Protein AF-A0A6B2G7E5-F1 (afdb_monomer)

pLDDT: mean 86.18, std 17.75, range [37.22, 98.25]

Structure (mmCIF, N/CA/C/O backbone):
data_AF-A0A6B2G7E5-F1
#
_entry.id   AF-A0A6B2G7E5-F1
#
loop_
_atom_site.group_PDB
_atom_site.id
_atom_site.type_symbol
_atom_site.label_atom_id
_atom_site.label_alt_id
_atom_site.label_comp_id
_atom_site.label_asym_id
_atom_site.label_entity_id
_atom_site.label_seq_id
_atom_site.pdbx_PDB_ins_code
_atom_site.Cartn_x
_atom_site.Cartn_y
_atom_site.Cartn_z
_atom_site.occupancy
_atom_site.B_iso_or_equiv
_atom_site.auth_seq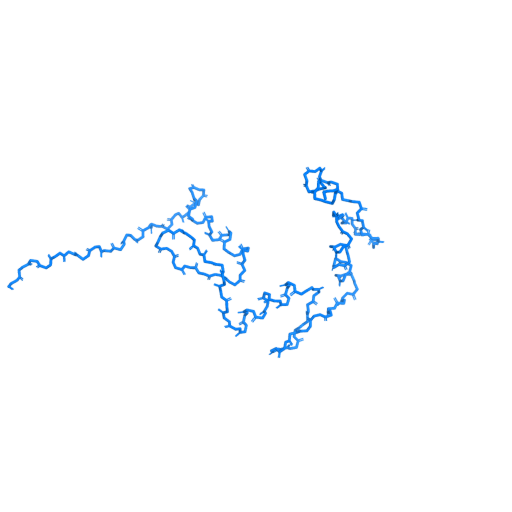_id
_atom_site.auth_comp_id
_atom_site.auth_asym_id
_atom_site.auth_atom_id
_atom_site.pdbx_PDB_model_num
ATOM 1 N N . LEU A 1 1 ? 22.894 -6.093 5.374 1.00 78.56 1 LEU A N 1
ATOM 2 C CA . LEU A 1 1 ? 23.526 -4.755 5.449 1.00 78.56 1 LEU A CA 1
ATOM 3 C C . LEU A 1 1 ? 23.504 -3.983 4.115 1.00 78.56 1 LEU A C 1
ATOM 5 O O . LEU A 1 1 ? 22.819 -2.971 4.053 1.00 78.56 1 LEU A O 1
ATOM 9 N N . LYS A 1 2 ? 24.122 -4.477 3.024 1.00 80.56 2 LYS A N 1
ATOM 10 C CA . LYS A 1 2 ? 24.215 -3.768 1.717 1.00 80.56 2 LYS A CA 1
ATOM 11 C C . LYS A 1 2 ? 22.886 -3.204 1.169 1.00 80.56 2 LYS A C 1
ATOM 13 O O . LYS A 1 2 ? 22.830 -2.059 0.746 1.00 80.56 2 LYS A O 1
ATOM 18 N N . ARG A 1 3 ? 21.789 -3.973 1.230 1.00 83.19 3 ARG A N 1
ATOM 19 C CA . ARG A 1 3 ? 20.451 -3.526 0.781 1.00 83.19 3 ARG A CA 1
ATOM 20 C C . ARG A 1 3 ? 19.880 -2.363 1.605 1.00 83.19 3 ARG A C 1
ATOM 22 O O . ARG A 1 3 ? 19.206 -1.514 1.040 1.00 83.19 3 ARG A O 1
ATOM 29 N N . HIS A 1 4 ? 20.108 -2.349 2.920 1.00 88.31 4 HIS A N 1
ATOM 30 C CA . HIS A 1 4 ? 19.588 -1.305 3.810 1.00 88.31 4 HIS A CA 1
ATOM 31 C C . HIS A 1 4 ? 20.300 0.030 3.569 1.00 88.31 4 HIS A C 1
ATOM 33 O O . HIS A 1 4 ? 19.644 1.062 3.518 1.00 88.31 4 HIS A O 1
ATOM 39 N N . ILE A 1 5 ? 21.617 -0.004 3.329 1.00 89.88 5 ILE A N 1
ATOM 40 C CA . ILE A 1 5 ? 22.432 1.196 3.077 1.00 89.88 5 ILE A CA 1
ATOM 41 C C . ILE A 1 5 ? 21.890 2.025 1.901 1.00 89.88 5 ILE A C 1
ATOM 43 O O . ILE A 1 5 ? 21.920 3.250 1.959 1.00 89.88 5 ILE A O 1
ATOM 47 N N . ARG A 1 6 ? 21.295 1.381 0.887 1.00 90.75 6 ARG A N 1
ATOM 48 C CA . ARG A 1 6 ? 20.659 2.063 -0.257 1.00 90.75 6 ARG A CA 1
ATOM 49 C C . ARG A 1 6 ? 19.569 3.065 0.129 1.00 90.75 6 ARG A C 1
ATOM 51 O O . ARG A 1 6 ? 19.273 3.975 -0.634 1.00 90.75 6 ARG A O 1
ATOM 58 N N . VAL A 1 7 ? 18.944 2.891 1.295 1.00 87.12 7 VAL A N 1
ATOM 59 C CA . VAL A 1 7 ? 17.938 3.832 1.808 1.00 87.12 7 VAL A CA 1
ATOM 60 C C . VAL A 1 7 ? 18.581 5.166 2.193 1.00 87.12 7 VAL A C 1
ATOM 62 O O . VAL A 1 7 ? 17.971 6.203 1.963 1.00 87.12 7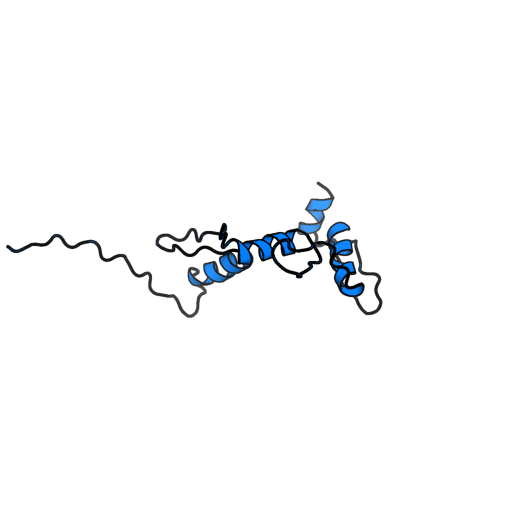 VAL A O 1
ATOM 65 N N . HIS A 1 8 ? 19.812 5.137 2.707 1.00 89.56 8 HIS A N 1
ATOM 66 C CA . HIS A 1 8 ? 20.560 6.332 3.113 1.00 89.56 8 HIS A CA 1
ATOM 67 C C . HIS A 1 8 ? 21.260 7.000 1.932 1.00 89.56 8 HIS A C 1
ATOM 69 O O . HIS A 1 8 ? 21.272 8.220 1.834 1.00 89.56 8 HIS A O 1
ATOM 75 N N . THR A 1 9 ? 21.806 6.211 1.005 1.00 91.69 9 THR A N 1
ATOM 76 C CA . THR A 1 9 ? 22.539 6.744 -0.157 1.00 91.69 9 THR A CA 1
ATOM 77 C C . THR A 1 9 ? 21.632 7.167 -1.312 1.00 91.69 9 THR A C 1
ATOM 79 O O . THR A 1 9 ? 22.095 7.789 -2.262 1.00 91.69 9 THR A O 1
ATOM 82 N N . GLY A 1 10 ? 20.350 6.795 -1.278 1.00 89.44 10 GLY A N 1
ATOM 83 C CA . GLY A 1 10 ? 19.420 7.031 -2.382 1.00 89.44 10 GLY A CA 1
ATOM 84 C C . GLY A 1 10 ? 19.641 6.122 -3.598 1.00 89.44 10 GLY A C 1
ATOM 85 O O . GLY A 1 10 ? 18.963 6.309 -4.611 1.00 89.44 10 GLY A O 1
ATOM 86 N N . ASP A 1 11 ? 20.532 5.130 -3.499 1.00 93.69 11 ASP A N 1
ATOM 87 C CA . ASP A 1 11 ? 20.816 4.172 -4.569 1.00 93.69 11 ASP A CA 1
ATOM 88 C C . ASP A 1 11 ? 19.557 3.372 -4.959 1.00 93.69 11 ASP A C 1
ATOM 90 O O . ASP A 1 11 ? 18.883 2.737 -4.134 1.00 93.69 11 ASP A O 1
ATOM 94 N N . LYS A 1 12 ? 19.220 3.409 -6.250 1.00 93.25 12 LYS A N 1
ATOM 95 C CA . LYS A 1 12 ? 18.022 2.788 -6.831 1.00 93.25 12 LYS A CA 1
ATOM 96 C C . LYS A 1 12 ? 18.389 2.037 -8.112 1.00 93.25 12 LYS A C 1
ATOM 98 O O . LYS A 1 12 ? 18.056 2.504 -9.204 1.00 93.25 12 LYS A O 1
ATOM 103 N N . PRO A 1 13 ? 19.047 0.873 -7.991 1.00 93.81 13 PRO A N 1
ATOM 104 C CA . PRO A 1 13 ? 19.585 0.160 -9.144 1.00 93.81 13 PRO A CA 1
ATOM 105 C C . PRO A 1 13 ? 18.504 -0.543 -9.977 1.00 93.81 13 PRO A C 1
ATOM 107 O O . PRO A 1 13 ? 18.774 -0.976 -11.090 1.00 93.81 13 PRO A O 1
ATOM 110 N N . TYR A 1 14 ? 17.276 -0.676 -9.464 1.00 95.88 14 TYR A N 1
ATOM 111 C CA . TYR A 1 14 ? 16.196 -1.369 -10.164 1.00 95.88 14 TYR A CA 1
ATOM 112 C C . TYR A 1 14 ? 15.325 -0.361 -10.905 1.00 95.88 14 TYR A C 1
ATOM 114 O O . TYR A 1 14 ? 14.618 0.429 -10.280 1.00 95.88 14 TYR A O 1
ATOM 122 N N . ILE A 1 15 ? 15.368 -0.388 -12.230 1.00 96.31 15 ILE A N 1
ATOM 123 C CA . ILE A 1 15 ? 14.704 0.586 -13.101 1.00 96.31 15 ILE A CA 1
ATOM 124 C C . ILE A 1 15 ? 13.520 -0.094 -13.792 1.00 96.31 15 ILE A C 1
ATOM 126 O O . ILE A 1 15 ? 13.597 -1.271 -14.143 1.00 96.31 15 ILE A O 1
ATOM 130 N N . CYS A 1 16 ? 12.407 0.622 -13.946 1.00 97.50 16 CYS A N 1
ATOM 131 C CA . CYS A 1 16 ? 11.314 0.156 -14.789 1.00 97.50 16 CYS A CA 1
ATOM 132 C C . CYS A 1 16 ? 11.750 0.155 -16.258 1.00 97.50 16 CYS A C 1
ATOM 134 O O . CYS A 1 16 ? 12.297 1.139 -16.740 1.00 97.50 16 CYS A O 1
ATOM 136 N N . THR A 1 17 ? 11.502 -0.947 -16.958 1.00 95.50 17 THR A N 1
ATOM 137 C CA . THR A 1 17 ? 11.897 -1.131 -18.362 1.00 95.50 17 THR A CA 1
ATOM 138 C C . THR A 1 17 ? 10.784 -0.787 -19.351 1.00 95.50 17 THR A C 1
ATOM 140 O O . THR A 1 17 ? 10.971 -0.958 -20.549 1.00 95.50 17 THR A O 1
ATOM 143 N N . ILE A 1 18 ? 9.613 -0.356 -18.868 1.00 96.69 18 ILE A N 1
ATOM 144 C CA . ILE A 1 18 ? 8.495 0.052 -19.724 1.00 96.69 18 ILE A CA 1
ATOM 145 C C . ILE A 1 18 ? 8.782 1.437 -20.286 1.00 96.69 18 ILE A C 1
ATOM 147 O O . ILE A 1 18 ? 9.086 2.360 -19.525 1.00 96.69 18 ILE A O 1
ATOM 151 N N . ASP A 1 19 ? 8.653 1.568 -21.603 1.00 94.19 19 ASP A N 1
ATOM 152 C CA . ASP A 1 19 ? 8.860 2.833 -22.296 1.00 94.19 19 ASP A CA 1
ATOM 153 C C . ASP A 1 19 ? 7.924 3.928 -21.755 1.00 94.19 19 ASP A C 1
ATOM 155 O O . ASP A 1 19 ? 6.771 3.679 -21.392 1.00 94.19 19 ASP A O 1
ATOM 159 N N . GLY A 1 20 ? 8.461 5.134 -21.584 1.00 93.38 20 GLY A N 1
ATOM 160 C CA . GLY A 1 20 ? 7.776 6.236 -20.898 1.00 93.38 20 GLY A CA 1
ATOM 161 C C . GLY A 1 20 ? 7.711 6.132 -19.362 1.00 93.38 20 GLY A C 1
ATOM 162 O O . GLY A 1 20 ? 7.277 7.084 -18.704 1.00 93.38 20 GLY A O 1
ATOM 163 N N . CYS A 1 21 ? 8.176 5.039 -18.736 1.00 95.12 21 CYS A N 1
ATOM 164 C CA . CYS A 1 21 ? 8.196 4.898 -17.277 1.00 95.12 21 CYS A CA 1
ATOM 165 C C . CYS A 1 21 ? 9.595 5.080 -16.661 1.00 95.12 21 CYS A C 1
ATOM 167 O O . CYS A 1 21 ? 10.351 4.137 -16.461 1.00 95.12 21 CYS A O 1
ATOM 169 N N . ASN A 1 22 ? 9.898 6.291 -16.190 1.00 93.50 22 ASN A N 1
ATOM 170 C CA . ASN A 1 22 ? 11.203 6.621 -15.591 1.00 93.50 22 ASN A CA 1
ATOM 171 C C . ASN A 1 22 ? 11.338 6.284 -14.085 1.00 93.50 22 ASN A C 1
ATOM 173 O O . ASN A 1 22 ? 12.105 6.919 -13.353 1.00 93.50 22 ASN A O 1
ATOM 177 N N . LYS A 1 23 ? 10.563 5.324 -13.558 1.00 97.00 23 LYS A N 1
ATOM 178 C CA . LYS A 1 23 ? 10.561 5.004 -12.115 1.00 97.00 23 LYS A CA 1
ATOM 179 C C . LYS A 1 23 ? 11.721 4.072 -11.739 1.00 97.00 23 LYS A C 1
ATOM 181 O O . LYS A 1 23 ? 11.957 3.060 -12.391 1.00 97.00 23 LYS A O 1
ATOM 186 N N . LYS A 1 24 ? 12.400 4.389 -10.628 1.00 96.19 24 LYS A N 1
ATOM 187 C CA . LYS A 1 24 ? 13.518 3.612 -10.063 1.0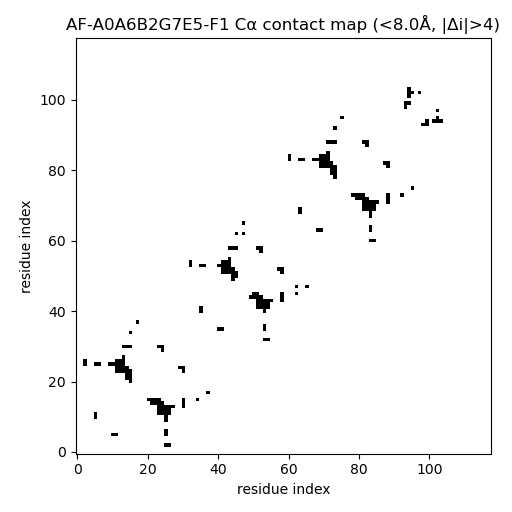0 96.19 24 LYS A CA 1
ATOM 188 C C . LYS A 1 24 ? 13.239 3.184 -8.621 1.00 96.19 24 LYS A C 1
ATOM 190 O O . LYS A 1 24 ? 12.596 3.916 -7.862 1.00 96.19 24 LYS A O 1
ATOM 195 N N . PHE A 1 25 ? 13.769 2.030 -8.226 1.00 95.44 25 PHE A N 1
ATOM 196 C CA . PHE A 1 25 ? 13.523 1.369 -6.947 1.00 95.44 25 PHE A CA 1
ATOM 197 C C . PHE A 1 25 ? 14.822 0.848 -6.322 1.00 95.44 25 PHE A C 1
ATOM 199 O O . PHE A 1 25 ? 15.772 0.479 -7.007 1.00 95.44 25 PHE A O 1
ATOM 206 N N . ASN A 1 26 ? 14.851 0.791 -4.992 1.00 93.94 26 ASN A N 1
ATOM 207 C CA . ASN A 1 26 ? 16.005 0.326 -4.210 1.00 93.94 26 ASN A CA 1
ATOM 208 C C . ASN A 1 26 ? 16.071 -1.207 -4.064 1.00 93.94 26 ASN A C 1
ATOM 210 O O . ASN A 1 26 ? 17.095 -1.763 -3.652 1.00 93.94 26 ASN A O 1
ATOM 214 N N . THR A 1 27 ? 14.981 -1.901 -4.406 1.00 93.12 27 THR A N 1
ATOM 215 C CA . THR A 1 27 ? 14.837 -3.356 -4.300 1.00 93.12 27 THR A CA 1
ATOM 216 C C . THR A 1 27 ? 14.061 -3.931 -5.484 1.00 93.12 27 THR A C 1
ATOM 218 O O . THR A 1 27 ? 13.116 -3.317 -5.982 1.00 93.12 27 THR A O 1
ATOM 221 N N . SER A 1 28 ? 14.427 -5.148 -5.897 1.00 94.69 28 SER A N 1
ATOM 222 C CA . SER A 1 28 ? 13.776 -5.869 -6.999 1.00 94.69 28 SER A CA 1
ATOM 223 C C . SER A 1 28 ? 12.311 -6.194 -6.710 1.00 94.69 28 SER A C 1
ATOM 225 O O . SER A 1 28 ? 11.472 -6.102 -7.599 1.00 94.69 28 SER A O 1
ATOM 227 N N . ASN A 1 29 ? 11.971 -6.523 -5.459 1.00 94.12 29 ASN A N 1
ATOM 228 C CA . ASN A 1 29 ? 10.594 -6.832 -5.072 1.00 94.12 29 ASN A CA 1
ATOM 229 C C . ASN A 1 29 ? 9.648 -5.633 -5.271 1.00 94.12 29 ASN A C 1
ATOM 231 O O . ASN A 1 29 ? 8.525 -5.799 -5.740 1.00 94.12 29 ASN A O 1
ATOM 235 N N . ILE A 1 30 ? 10.108 -4.414 -4.962 1.00 95.12 30 ILE A N 1
ATOM 236 C CA . ILE A 1 30 ? 9.309 -3.203 -5.187 1.00 95.12 30 ILE A CA 1
ATOM 237 C C . ILE A 1 30 ? 9.167 -2.914 -6.684 1.00 95.12 30 ILE A C 1
ATOM 239 O O . ILE A 1 30 ? 8.070 -2.553 -7.111 1.00 95.12 30 ILE A O 1
ATOM 243 N N . LEU A 1 31 ? 10.214 -3.146 -7.487 1.00 96.75 31 LEU A N 1
ATOM 244 C CA . LEU A 1 31 ? 10.097 -3.090 -8.946 1.00 96.75 31 LEU A CA 1
ATOM 245 C C . LEU A 1 31 ? 9.056 -4.103 -9.455 1.00 96.75 31 LEU A C 1
ATOM 247 O O . LEU A 1 31 ? 8.1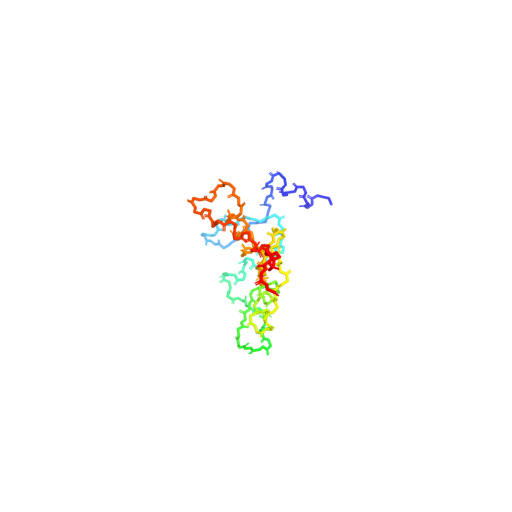59 -3.715 -10.192 1.00 96.75 31 LEU A O 1
ATOM 251 N N . LYS A 1 32 ? 9.092 -5.365 -9.008 1.00 96.44 32 LYS A N 1
ATOM 252 C CA . LYS A 1 32 ? 8.117 -6.397 -9.413 1.00 96.44 32 LYS A CA 1
ATOM 253 C C . LYS A 1 32 ? 6.673 -5.985 -9.107 1.00 96.44 32 LYS A C 1
ATOM 255 O O . LYS A 1 32 ? 5.807 -6.086 -9.969 1.00 96.44 32 LYS A O 1
ATOM 260 N N . ILE A 1 33 ? 6.410 -5.465 -7.906 1.00 97.06 33 ILE A N 1
ATOM 261 C CA . ILE A 1 33 ? 5.081 -4.946 -7.538 1.00 97.06 33 ILE A CA 1
ATOM 262 C C . ILE A 1 33 ? 4.704 -3.732 -8.396 1.00 97.06 33 ILE A C 1
ATOM 264 O O . ILE A 1 33 ? 3.538 -3.568 -8.749 1.00 97.06 33 ILE A O 1
ATOM 268 N N . HIS A 1 34 ? 5.664 -2.868 -8.730 1.00 96.75 34 HIS A N 1
ATOM 269 C CA . HIS A 1 34 ? 5.423 -1.740 -9.623 1.00 96.75 34 HIS A CA 1
ATOM 270 C C . HIS A 1 34 ? 5.039 -2.192 -11.035 1.00 96.75 34 HIS A C 1
ATOM 272 O O . HIS A 1 34 ? 4.092 -1.632 -11.579 1.00 96.75 34 HIS A O 1
ATOM 278 N N . MET A 1 35 ? 5.698 -3.215 -11.589 1.00 97.62 35 MET A N 1
ATOM 279 C CA . MET A 1 35 ? 5.396 -3.735 -12.929 1.00 97.62 35 MET A CA 1
ATOM 280 C C . MET A 1 35 ? 3.942 -4.194 -13.069 1.00 97.62 35 MET A C 1
ATOM 282 O O . MET A 1 35 ? 3.345 -4.013 -14.124 1.00 97.62 35 MET A O 1
ATOM 286 N N . ARG A 1 36 ? 3.319 -4.667 -11.982 1.00 97.12 36 ARG A N 1
ATOM 287 C CA . ARG A 1 36 ? 1.886 -5.008 -11.954 1.00 97.12 36 ARG A CA 1
ATOM 288 C C . ARG A 1 36 ? 0.950 -3.839 -12.261 1.00 97.12 36 ARG A C 1
ATOM 290 O O . ARG A 1 36 ? -0.202 -4.052 -12.619 1.00 97.12 36 ARG A O 1
ATOM 297 N N . LYS A 1 37 ? 1.415 -2.593 -12.122 1.00 95.38 37 LYS A N 1
ATOM 298 C CA . LYS A 1 37 ? 0.648 -1.413 -12.554 1.00 95.38 37 LYS A CA 1
ATOM 299 C C . LYS A 1 37 ? 0.567 -1.295 -14.072 1.00 95.38 37 LYS A C 1
ATOM 301 O O . LYS A 1 37 ? -0.411 -0.747 -14.556 1.00 95.38 37 LYS A O 1
ATOM 306 N N . HIS A 1 38 ? 1.578 -1.795 -14.778 1.00 96.31 38 HIS A N 1
ATOM 307 C CA . HIS A 1 38 ? 1.626 -1.799 -16.238 1.00 96.31 38 HIS A CA 1
ATOM 308 C C . HIS A 1 38 ? 0.876 -3.000 -16.807 1.00 96.31 38 HIS A C 1
ATOM 310 O O . HIS A 1 38 ? 0.119 -2.852 -17.753 1.00 96.31 38 HIS A O 1
ATOM 316 N N . THR A 1 39 ? 1.034 -4.177 -16.196 1.00 95.56 39 THR A N 1
ATOM 317 C CA . THR A 1 39 ? 0.373 -5.408 -16.667 1.00 95.56 39 THR A CA 1
ATOM 318 C C . THR A 1 39 ? -1.080 -5.542 -16.212 1.00 95.56 39 THR A C 1
ATOM 320 O O . THR A 1 39 ? -1.816 -6.360 -16.747 1.00 95.56 39 THR A O 1
ATOM 323 N N . GLY A 1 40 ? -1.491 -4.797 -15.183 1.00 95.81 40 GLY A N 1
ATOM 324 C CA . GLY A 1 40 ? -2.811 -4.931 -14.566 1.00 95.81 40 GLY A CA 1
ATOM 325 C C . GLY A 1 40 ? -2.961 -6.140 -13.633 1.00 95.81 40 GLY A C 1
ATOM 326 O O . GLY A 1 40 ? -4.028 -6.312 -13.045 1.00 95.81 40 GLY A O 1
ATOM 327 N N . GLU A 1 41 ? -1.916 -6.951 -13.440 1.00 97.31 41 GLU A N 1
ATOM 328 C CA . GLU A 1 41 ? -1.957 -8.154 -12.600 1.00 97.31 41 GLU A CA 1
ATOM 329 C C . GLU A 1 41 ? -2.296 -7.817 -11.134 1.00 97.31 41 GLU A C 1
ATOM 331 O O . GLU A 1 41 ? -1.643 -6.999 -10.475 1.00 97.31 41 GLU A O 1
ATOM 336 N N . ARG A 1 42 ? -3.309 -8.489 -10.582 1.00 97.19 42 ARG A N 1
ATOM 337 C CA . ARG A 1 42 ? -3.759 -8.312 -9.194 1.00 97.19 42 ARG A CA 1
ATOM 338 C C . ARG A 1 42 ? -3.936 -9.673 -8.515 1.00 97.19 42 ARG A C 1
ATOM 340 O O . ARG A 1 42 ? -5.060 -10.129 -8.366 1.00 97.19 42 ARG A O 1
ATOM 347 N N . PRO A 1 43 ? -2.845 -10.331 -8.097 1.00 96.94 43 PRO A N 1
ATOM 348 C CA . PRO A 1 43 ? -2.898 -11.730 -7.672 1.00 96.94 43 PRO A CA 1
ATOM 349 C C . PRO A 1 43 ? -3.426 -11.932 -6.244 1.00 96.94 43 PRO A C 1
ATOM 351 O O . PRO A 1 43 ? -3.500 -13.061 -5.776 1.00 96.94 43 PRO A O 1
ATOM 354 N N . TYR A 1 44 ? -3.741 -10.858 -5.515 1.00 98.06 44 TYR A N 1
ATOM 355 C CA . TYR A 1 44 ? -4.214 -10.941 -4.134 1.00 98.06 44 TYR A CA 1
ATOM 356 C C . TYR A 1 44 ? -5.707 -10.629 -4.073 1.00 98.06 44 TYR A C 1
ATOM 358 O O . TYR A 1 44 ? -6.085 -9.456 -4.092 1.00 98.06 44 TYR A 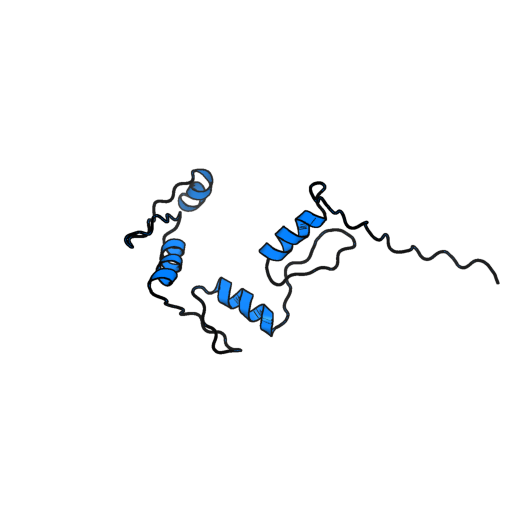O 1
ATOM 366 N N . SER A 1 45 ? -6.539 -11.661 -3.988 1.00 98.25 45 SER A N 1
ATOM 367 C CA . SER A 1 45 ? -7.995 -11.548 -3.885 1.00 98.25 45 SER A CA 1
ATOM 368 C C . SER A 1 45 ? -8.453 -11.315 -2.444 1.00 98.25 45 SER A C 1
ATOM 370 O O . SER A 1 45 ? -7.836 -11.779 -1.483 1.00 98.25 45 SER A O 1
ATOM 372 N N . CYS A 1 46 ? -9.534 -10.556 -2.282 1.00 98.19 46 CYS A N 1
ATOM 373 C CA . CYS A 1 46 ? -10.226 -10.420 -1.008 1.00 98.19 46 CYS A CA 1
ATOM 374 C C . CYS A 1 46 ? -11.182 -11.595 -0.795 1.00 98.19 46 CYS A C 1
ATOM 376 O O . CYS A 1 46 ? -11.874 -12.011 -1.712 1.00 98.19 46 CYS A O 1
ATOM 378 N N . SER A 1 47 ? -11.246 -12.112 0.432 1.00 97.75 47 SER A N 1
ATOM 379 C CA . SER A 1 47 ? -12.174 -13.189 0.799 1.00 97.75 47 SER A CA 1
ATOM 380 C C . SER A 1 47 ? -13.593 -12.700 1.106 1.00 97.75 47 SER A C 1
ATOM 382 O O . SER A 1 47 ? -14.497 -13.512 1.229 1.00 97.75 47 SER A O 1
ATOM 384 N N . TYR A 1 48 ? -13.783 -11.388 1.277 1.00 97.75 48 TYR A N 1
ATOM 385 C CA . TYR A 1 48 ? -15.070 -10.778 1.635 1.00 97.75 48 TYR A CA 1
ATOM 386 C C . TYR A 1 48 ? -15.774 -10.117 0.439 1.00 97.75 48 TYR A C 1
ATOM 388 O O . TYR A 1 48 ? -16.929 -9.720 0.554 1.00 97.75 48 TYR A O 1
ATOM 396 N N . CYS A 1 49 ? -15.078 -9.920 -0.686 1.00 97.69 49 CYS A N 1
ATOM 397 C CA . CYS A 1 49 ? -15.629 -9.308 -1.897 1.00 97.69 49 CYS A CA 1
ATOM 398 C C . CYS A 1 49 ? -14.739 -9.572 -3.119 1.00 97.69 49 CYS A C 1
ATOM 400 O O . CYS A 1 49 ? -13.580 -9.949 -2.975 1.00 97.69 49 CYS A O 1
ATOM 402 N N . ASP A 1 50 ? -15.214 -9.233 -4.318 1.00 97.56 50 ASP A N 1
ATOM 403 C CA . ASP A 1 50 ? -14.513 -9.512 -5.587 1.00 97.56 50 ASP A CA 1
ATOM 404 C C . ASP A 1 50 ? -13.311 -8.588 -5.882 1.00 97.56 50 ASP A C 1
ATOM 406 O O . ASP A 1 50 ? -12.785 -8.520 -7.000 1.00 97.56 50 ASP A O 1
ATOM 410 N N . LYS A 1 51 ? -12.846 -7.823 -4.887 1.00 97.81 51 LYS A N 1
ATOM 411 C CA . LYS A 1 51 ? -11.721 -6.899 -5.066 1.00 97.81 51 LYS A CA 1
ATOM 412 C C . LYS A 1 51 ? -10.391 -7.642 -5.040 1.00 97.81 51 LYS A C 1
ATOM 414 O O . LYS A 1 51 ? -10.103 -8.427 -4.143 1.00 97.81 51 LYS A O 1
ATOM 419 N N . ASN A 1 52 ? -9.535 -7.285 -5.993 1.00 97.81 52 ASN A N 1
ATOM 420 C CA . ASN A 1 52 ? -8.197 -7.837 -6.163 1.00 97.81 52 ASN A CA 1
ATOM 421 C C . ASN A 1 52 ? -7.131 -6.735 -6.033 1.00 97.81 52 ASN A C 1
ATOM 423 O O . ASN A 1 52 ? -7.352 -5.585 -6.430 1.00 97.81 52 ASN A O 1
ATOM 427 N N . PHE A 1 53 ? -5.956 -7.080 -5.503 1.00 97.69 53 PHE A N 1
ATOM 428 C CA . PHE A 1 53 ? -4.879 -6.150 -5.153 1.00 97.69 53 PHE A CA 1
ATOM 429 C C . PHE A 1 53 ? -3.533 -6.573 -5.748 1.00 97.69 53 PHE A C 1
ATOM 431 O O . PHE A 1 53 ? -3.263 -7.745 -5.990 1.00 97.69 53 PHE A O 1
ATOM 438 N N . THR A 1 54 ? -2.644 -5.598 -5.952 1.00 96.94 54 THR A N 1
ATOM 439 C CA . THR A 1 54 ? -1.313 -5.816 -6.548 1.00 96.94 54 THR A CA 1
ATOM 440 C C . THR A 1 54 ? -0.268 -6.331 -5.553 1.00 96.94 54 THR A C 1
ATOM 442 O O . THR A 1 54 ? 0.786 -6.821 -5.963 1.00 96.94 54 THR A O 1
ATOM 445 N N . ASN A 1 55 ? -0.518 -6.215 -4.244 1.00 96.31 55 ASN A N 1
ATOM 446 C CA . ASN A 1 55 ? 0.337 -6.767 -3.191 1.00 96.31 55 ASN A CA 1
ATOM 447 C C . ASN A 1 55 ? -0.456 -7.137 -1.923 1.00 96.31 55 ASN A C 1
ATOM 449 O O . ASN A 1 55 ? -1.548 -6.616 -1.685 1.00 96.31 55 ASN A O 1
ATOM 453 N N . SER A 1 56 ? 0.138 -7.998 -1.092 1.00 96.56 56 SER A N 1
ATOM 454 C CA . SER A 1 56 ? -0.473 -8.516 0.139 1.00 96.56 56 SER A CA 1
ATOM 455 C C . SER A 1 56 ? -0.735 -7.440 1.194 1.00 96.56 56 SER A C 1
ATOM 457 O O . SER A 1 56 ? -1.751 -7.497 1.877 1.00 96.56 56 SER A O 1
ATOM 459 N N . THR A 1 57 ? 0.128 -6.428 1.325 1.00 95.12 57 THR A N 1
ATOM 460 C CA . THR A 1 57 ? -0.078 -5.328 2.282 1.00 95.12 57 THR A CA 1
ATOM 461 C C . THR A 1 57 ? -1.338 -4.531 1.954 1.00 95.12 57 THR A C 1
ATOM 463 O O . THR A 1 57 ? -2.096 -4.179 2.855 1.00 95.12 57 THR A O 1
ATOM 466 N N . LYS A 1 58 ? -1.592 -4.268 0.667 1.00 96.00 58 LYS A N 1
ATOM 467 C CA . LYS A 1 58 ? -2.807 -3.578 0.218 1.00 96.00 58 LYS A CA 1
ATOM 468 C C . LYS A 1 58 ? -4.056 -4.413 0.473 1.00 96.00 58 LYS A C 1
ATOM 470 O O . LYS A 1 58 ? -5.028 -3.856 0.972 1.00 96.00 58 LYS A O 1
ATOM 475 N N . LEU A 1 59 ? -3.998 -5.722 0.221 1.00 97.75 59 LE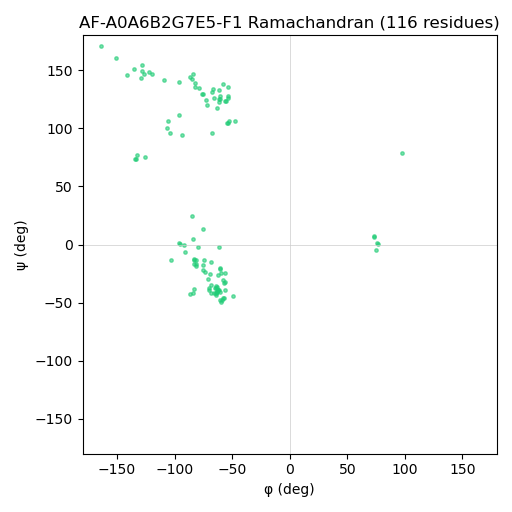U A N 1
ATOM 476 C CA . LEU A 1 59 ? -5.076 -6.635 0.596 1.00 97.75 59 LEU A CA 1
ATOM 477 C C . LEU A 1 59 ? -5.320 -6.616 2.113 1.00 97.75 59 LEU A C 1
ATOM 479 O O . LEU A 1 59 ? -6.449 -6.418 2.541 1.00 97.75 59 LEU A O 1
ATOM 483 N N . LYS A 1 60 ? -4.272 -6.750 2.935 1.00 97.12 60 LYS A N 1
ATO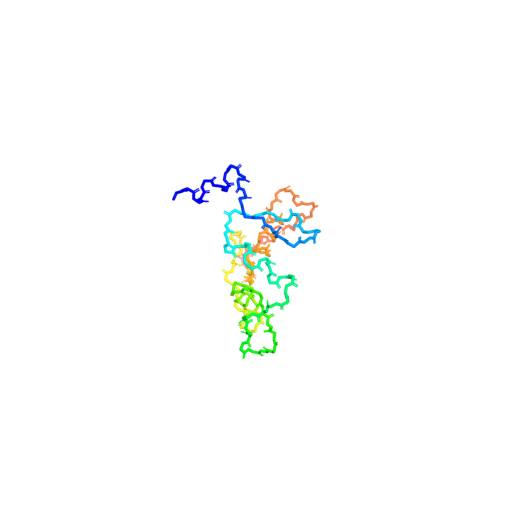M 484 C CA . LYS A 1 60 ? -4.400 -6.756 4.401 1.00 97.12 60 LYS A CA 1
ATOM 485 C C . LYS A 1 60 ? -5.052 -5.475 4.923 1.00 97.12 60 LYS A C 1
ATOM 487 O O . LYS A 1 60 ? -5.969 -5.547 5.731 1.00 97.12 60 LYS A O 1
ATOM 492 N N . ASN A 1 61 ? -4.617 -4.312 4.439 1.00 96.50 61 ASN A N 1
ATOM 493 C CA . ASN A 1 61 ? -5.238 -3.040 4.808 1.00 96.50 61 ASN A CA 1
ATOM 494 C C . ASN A 1 61 ? -6.700 -2.968 4.355 1.00 96.50 61 ASN A C 1
ATOM 496 O O . ASN A 1 61 ? -7.541 -2.479 5.101 1.00 96.50 61 ASN A O 1
ATOM 500 N N . HIS A 1 62 ? -7.016 -3.475 3.162 1.00 97.19 62 HIS A N 1
ATOM 501 C CA . HIS A 1 62 ? -8.396 -3.540 2.695 1.00 97.19 62 HIS A CA 1
ATOM 502 C C . HIS A 1 62 ? -9.261 -4.459 3.564 1.00 97.19 62 HIS A C 1
ATOM 504 O O . HIS A 1 62 ? -10.377 -4.080 3.900 1.00 97.19 62 HIS A O 1
ATOM 510 N N . VAL A 1 63 ? -8.763 -5.623 3.980 1.00 98.06 63 VAL A N 1
ATOM 511 C CA . VAL A 1 63 ? -9.510 -6.551 4.847 1.00 98.06 63 VAL A CA 1
ATOM 512 C C . VAL A 1 63 ? -9.949 -5.879 6.151 1.00 98.06 63 VAL A C 1
ATOM 514 O O . VAL A 1 63 ? -11.060 -6.120 6.612 1.00 98.06 63 VAL A O 1
ATOM 517 N N . ARG A 1 64 ? -9.161 -4.938 6.685 1.00 97.69 64 ARG A N 1
ATOM 518 C CA . ARG A 1 64 ? -9.553 -4.142 7.864 1.00 97.69 64 ARG A CA 1
ATOM 519 C C . ARG A 1 64 ? -10.812 -3.300 7.664 1.00 97.69 64 ARG A C 1
ATOM 521 O O . ARG A 1 64 ? -11.445 -2.915 8.639 1.00 97.69 64 ARG A O 1
ATOM 528 N N . THR A 1 65 ? -11.189 -3.010 6.418 1.00 96.69 65 THR A N 1
ATOM 529 C CA . THR A 1 65 ? -12.453 -2.320 6.111 1.00 96.69 65 THR A CA 1
ATOM 530 C C . THR A 1 65 ? -13.673 -3.219 6.291 1.00 96.69 65 THR A C 1
ATOM 532 O O . THR A 1 65 ? -14.748 -2.702 6.563 1.00 96.69 65 THR A O 1
ATOM 535 N N . HIS A 1 66 ? -13.497 -4.540 6.205 1.00 97.50 66 HIS A N 1
ATOM 536 C CA . HIS A 1 66 ? -14.545 -5.523 6.489 1.00 97.50 66 HIS A CA 1
ATOM 537 C C . HIS A 1 66 ? -14.593 -5.875 7.973 1.00 97.50 66 HIS A C 1
ATOM 539 O O . HIS A 1 66 ? -15.666 -5.952 8.556 1.00 97.50 66 HIS A O 1
ATOM 545 N N . THR A 1 67 ? -13.428 -6.054 8.603 1.00 97.00 67 THR A N 1
ATOM 546 C CA . THR A 1 67 ? -13.349 -6.481 10.011 1.00 97.00 67 THR A CA 1
ATOM 547 C C . THR A 1 67 ? -13.488 -5.337 11.014 1.00 97.00 67 THR A C 1
ATOM 549 O O . THR A 1 67 ? -13.680 -5.583 12.200 1.00 97.00 67 THR A O 1
ATOM 552 N N . GLY A 1 68 ? -13.323 -4.086 10.577 1.00 96.50 68 GLY A N 1
ATOM 553 C CA . GLY A 1 68 ? -13.292 -2.919 11.460 1.00 96.50 68 GLY A CA 1
ATOM 554 C C . GLY A 1 68 ? -12.006 -2.779 12.287 1.00 96.50 68 GLY A C 1
ATOM 555 O O . GLY A 1 68 ? -11.919 -1.881 13.124 1.00 96.50 68 GLY A O 1
ATOM 556 N N . GLU A 1 69 ? -10.987 -3.617 12.061 1.00 97.44 69 GLU A N 1
ATOM 557 C CA . GLU A 1 69 ? -9.733 -3.592 12.825 1.00 97.44 69 GLU A CA 1
ATOM 558 C C . GLU A 1 69 ? -8.994 -2.247 12.659 1.00 97.44 69 GLU A C 1
ATOM 560 O O . GLU A 1 69 ? -8.652 -1.815 11.552 1.00 97.44 69 GLU A O 1
ATOM 565 N N . ARG A 1 70 ? -8.687 -1.589 13.782 1.00 96.50 70 ARG A N 1
ATOM 566 C CA . ARG A 1 70 ? -7.984 -0.296 13.831 1.00 96.50 70 ARG A CA 1
ATOM 567 C C . ARG A 1 70 ? -6.748 -0.371 14.734 1.00 96.50 70 ARG A C 1
ATOM 569 O O . ARG A 1 70 ? -6.778 0.134 15.854 1.00 96.50 70 ARG A O 1
ATOM 576 N N . PRO A 1 71 ? -5.652 -1.000 14.276 1.00 96.12 71 PRO A N 1
ATOM 577 C CA . PRO A 1 71 ? -4.499 -1.282 15.131 1.00 96.12 71 PRO A CA 1
ATOM 578 C C . PRO A 1 71 ? -3.633 -0.049 15.419 1.00 96.12 71 PRO A C 1
ATOM 580 O O . PRO A 1 71 ? -2.828 -0.067 16.347 1.00 96.12 71 PRO A O 1
ATOM 583 N N . TYR A 1 72 ? -3.765 1.025 14.637 1.00 96.38 72 TYR A N 1
ATOM 584 C CA . TYR A 1 72 ? -2.932 2.217 14.786 1.00 96.38 72 TYR A CA 1
ATOM 585 C C . TYR A 1 72 ? -3.619 3.233 15.693 1.00 96.38 72 TYR A C 1
ATOM 587 O O . TYR A 1 72 ? -4.431 4.032 15.226 1.00 96.38 72 TYR A O 1
ATOM 595 N N . LYS A 1 73 ? -3.297 3.194 16.985 1.00 96.00 73 LYS A N 1
ATOM 596 C CA . LYS A 1 73 ? -3.849 4.103 17.997 1.00 96.00 73 LYS A CA 1
ATOM 597 C C . LYS A 1 73 ? -3.062 5.411 18.057 1.00 96.00 73 LYS A C 1
ATOM 599 O O . LYS A 1 73 ? -1.838 5.410 17.926 1.00 96.00 73 LYS A O 1
ATOM 604 N N . CYS A 1 74 ? -3.757 6.526 18.263 1.00 94.69 74 CYS A N 1
ATOM 605 C CA . CYS A 1 74 ? -3.116 7.774 18.649 1.00 94.69 74 CYS A CA 1
ATOM 606 C C . CYS A 1 74 ? -2.516 7.623 20.053 1.00 94.69 74 CYS A C 1
ATOM 608 O O . CYS A 1 74 ? -3.166 7.097 20.948 1.00 94.69 74 CYS A O 1
ATOM 610 N N . SER A 1 75 ? -1.274 8.069 20.236 1.00 91.75 75 SER A N 1
ATOM 611 C CA . SER A 1 75 ? -0.572 8.024 21.525 1.00 91.75 75 SER A CA 1
ATOM 612 C C . SER A 1 75 ? -0.661 9.338 22.305 1.00 91.75 75 SER A C 1
ATOM 614 O O . SER A 1 75 ? -0.037 9.470 23.352 1.00 91.75 75 SER A O 1
ATOM 616 N N . VAL A 1 76 ? -1.369 10.338 21.773 1.00 89.56 76 VAL A N 1
ATOM 617 C CA . VAL A 1 76 ? -1.557 11.623 22.448 1.00 89.56 76 VAL A CA 1
ATOM 618 C C . VAL A 1 76 ? -2.576 11.434 23.565 1.00 89.56 76 VAL A C 1
ATOM 620 O O . VAL A 1 76 ? -3.646 10.870 23.336 1.00 89.56 76 VAL A O 1
ATOM 623 N N . CYS A 1 77 ? -2.227 11.895 24.767 1.00 83.75 77 CYS A N 1
ATOM 624 C CA . CYS A 1 77 ? -3.082 11.790 25.945 1.00 83.75 77 CYS A CA 1
ATOM 625 C C . CYS A 1 77 ? -4.472 12.386 25.660 1.00 83.75 77 CYS A C 1
ATOM 627 O O . CYS A 1 77 ? -4.574 13.433 25.025 1.00 83.75 77 CYS A O 1
ATOM 629 N N . GLY A 1 78 ? -5.535 11.693 26.074 1.00 83.38 78 GLY A N 1
ATOM 630 C CA . GLY A 1 78 ? -6.921 12.113 25.830 1.00 83.38 78 GLY A CA 1
ATOM 631 C C . GLY A 1 78 ? -7.437 11.905 24.398 1.00 83.38 78 GLY A C 1
ATOM 632 O O . GLY A 1 78 ? -8.582 12.241 24.112 1.00 83.38 78 GLY A O 1
ATOM 633 N N . CYS A 1 79 ? -6.640 11.342 23.480 1.00 89.19 79 CYS A N 1
ATOM 634 C CA . CYS A 1 79 ? -7.081 11.052 22.115 1.00 89.19 79 CYS A CA 1
ATOM 635 C C . CYS A 1 79 ? -7.317 9.550 21.899 1.00 89.19 79 CYS A C 1
ATOM 637 O O . CYS A 1 79 ? -6.383 8.781 21.690 1.00 89.19 79 CYS A O 1
ATOM 639 N N . GLU A 1 80 ? -8.582 9.139 21.826 1.00 93.12 80 GLU A N 1
ATOM 640 C CA . GLU A 1 80 ? -8.969 7.732 21.605 1.00 93.12 80 GLU A CA 1
ATOM 641 C C . GLU A 1 80 ? -8.987 7.317 20.120 1.00 93.12 80 GLU A C 1
ATOM 643 O O . GLU A 1 80 ? -9.368 6.198 19.753 1.00 93.12 80 GLU A O 1
ATOM 648 N N . LYS A 1 81 ? -8.574 8.213 19.213 1.00 93.62 81 LYS A N 1
ATOM 649 C CA . LYS A 1 81 ? -8.643 7.954 17.771 1.00 93.62 81 LYS A CA 1
ATOM 650 C C . LYS A 1 81 ? -7.707 6.819 17.370 1.00 93.62 81 LYS A C 1
ATOM 652 O O . LYS A 1 81 ? -6.499 6.863 17.593 1.00 93.62 81 LYS A O 1
ATOM 657 N N . SER A 1 82 ? -8.284 5.834 16.689 1.00 95.88 82 SER A N 1
ATOM 658 C CA . SER A 1 82 ? -7.582 4.675 16.143 1.00 95.88 82 SER A CA 1
ATOM 659 C C . SER A 1 82 ? -7.879 4.521 14.653 1.00 95.88 82 SER A C 1
ATOM 661 O O . SER A 1 82 ? -8.983 4.825 14.193 1.00 95.88 82 SER A O 1
ATOM 663 N N . PHE A 1 83 ? -6.901 4.038 13.889 1.00 95.81 83 PHE A N 1
ATOM 664 C CA . PHE A 1 83 ? -6.932 4.002 12.428 1.00 95.81 83 PHE A CA 1
ATOM 665 C C . PHE A 1 83 ? -6.614 2.604 11.889 1.00 95.81 83 PHE A C 1
ATOM 667 O O . PHE A 1 83 ? -5.830 1.854 12.470 1.00 95.81 83 PHE A O 1
ATOM 674 N N . ALA A 1 84 ? -7.195 2.273 10.733 1.00 95.44 84 ALA A N 1
ATOM 675 C CA . ALA A 1 84 ? -6.919 1.030 10.004 1.00 95.44 84 ALA A CA 1
ATOM 676 C C . A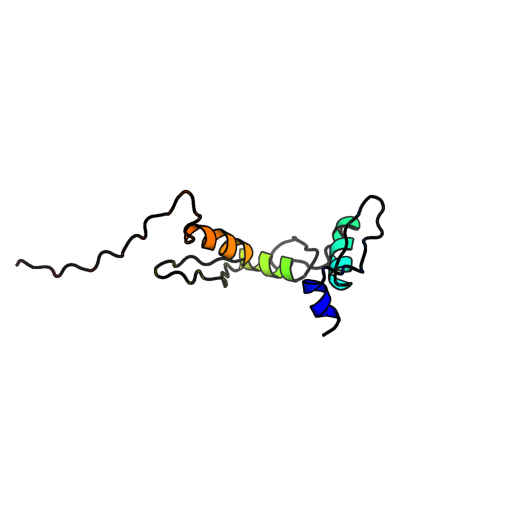LA A 1 84 ? -5.564 1.054 9.263 1.00 95.44 84 ALA A C 1
ATOM 678 O O . ALA A 1 84 ? -4.987 0.001 8.978 1.00 95.44 84 ALA A O 1
ATOM 679 N N . GLU A 1 85 ? -5.027 2.249 8.981 1.00 95.44 85 GLU A N 1
ATOM 680 C CA . GLU A 1 85 ? -3.740 2.460 8.308 1.00 95.44 85 GLU A CA 1
ATOM 681 C C . GLU A 1 85 ? -2.837 3.438 9.068 1.00 95.44 85 GLU A C 1
ATOM 683 O O . GLU A 1 85 ? -3.296 4.458 9.585 1.00 95.44 85 GLU A O 1
ATOM 688 N N . TYR A 1 86 ? -1.528 3.166 9.053 1.00 94.50 86 TYR A N 1
ATOM 689 C CA . TYR A 1 86 ? -0.518 4.035 9.660 1.00 94.50 86 TYR A CA 1
ATOM 690 C C . TYR A 1 86 ? -0.471 5.420 9.006 1.00 94.50 86 TYR A C 1
ATOM 692 O O . TYR A 1 86 ? -0.350 6.422 9.692 1.00 94.50 86 TYR A O 1
ATOM 700 N N . SER A 1 87 ? -0.618 5.491 7.681 1.00 93.44 87 SER A N 1
ATOM 701 C CA . SER A 1 87 ? -0.642 6.749 6.922 1.00 93.44 87 SER A CA 1
ATOM 702 C C . SER A 1 87 ? -1.722 7.713 7.432 1.00 93.44 87 SER A C 1
ATOM 704 O O . SER A 1 87 ? -1.483 8.917 7.529 1.00 93.44 87 SER A O 1
ATOM 706 N N . SER A 1 88 ? -2.893 7.184 7.790 1.00 95.06 88 SER A N 1
ATOM 707 C CA . SER A 1 88 ? -3.993 7.945 8.378 1.00 95.06 88 SER A CA 1
ATOM 708 C C . SER A 1 88 ? -3.657 8.424 9.789 1.00 95.06 88 SER A C 1
ATOM 710 O O . SER A 1 88 ? -3.902 9.589 10.094 1.00 95.06 88 SER A O 1
ATOM 712 N N . LEU A 1 89 ? -3.028 7.575 10.612 1.00 94.88 89 LEU A N 1
ATOM 713 C CA . LEU A 1 89 ? -2.516 7.982 11.923 1.00 94.88 89 LEU A CA 1
ATOM 714 C C . LEU A 1 89 ? -1.463 9.093 11.792 1.00 94.88 89 LEU A C 1
ATOM 716 O O . LEU A 1 89 ? -1.577 10.103 12.475 1.00 94.88 89 LEU A O 1
ATOM 720 N N . SER A 1 90 ? -0.479 8.958 10.900 1.00 93.25 90 SER A N 1
ATOM 721 C CA . SER A 1 90 ? 0.571 9.969 10.715 1.00 93.25 90 SER A CA 1
ATOM 722 C C . SER A 1 90 ? 0.007 11.322 10.295 1.00 93.25 90 SER A C 1
ATOM 724 O O . SER A 1 90 ? 0.434 12.353 10.805 1.00 93.25 90 SER A O 1
ATOM 726 N N . LYS A 1 91 ? -0.988 11.335 9.398 1.00 91.56 91 LYS A N 1
ATOM 727 C CA . LYS A 1 91 ? -1.703 12.569 9.042 1.00 91.56 91 LYS A CA 1
ATOM 728 C C . LYS A 1 91 ? -2.468 13.131 10.233 1.00 91.56 91 LYS A C 1
ATOM 730 O O . LYS A 1 91 ? -2.422 14.332 10.466 1.00 91.56 91 LYS A O 1
ATOM 735 N N . HIS A 1 92 ? -3.147 12.274 10.991 1.00 90.88 92 HIS A N 1
ATOM 736 C CA . HIS A 1 92 ? -3.848 12.693 12.196 1.00 90.88 92 HIS A CA 1
ATOM 737 C C . HIS A 1 92 ? -2.893 13.286 13.238 1.00 90.88 92 HIS A C 1
ATOM 739 O O . HIS A 1 92 ? -3.224 14.299 13.828 1.00 90.88 92 HIS A O 1
ATOM 745 N N . GLN A 1 93 ? -1.694 12.737 13.428 1.00 89.44 93 GLN A N 1
ATOM 746 C CA . GLN A 1 93 ? -0.714 13.261 14.388 1.00 89.44 93 GLN A CA 1
ATOM 747 C C . GLN A 1 93 ? -0.292 14.709 14.101 1.00 89.44 93 GLN A C 1
ATOM 749 O O . GLN A 1 93 ? 0.078 15.432 15.026 1.00 89.44 93 GLN A O 1
ATOM 754 N N . LEU A 1 94 ? -0.409 15.172 12.851 1.00 88.56 94 LEU A N 1
ATOM 755 C CA . LEU A 1 94 ? -0.166 16.574 12.512 1.00 88.56 94 LEU A CA 1
ATOM 756 C C . LEU A 1 94 ? -1.143 17.517 13.214 1.00 88.56 94 LEU A C 1
ATOM 758 O O . LEU A 1 94 ? -0.766 18.655 13.468 1.00 88.56 94 LEU A O 1
ATOM 762 N N . VAL A 1 95 ? -2.350 17.062 13.573 1.00 86.31 95 VAL A N 1
ATOM 763 C CA . VAL A 1 95 ? -3.325 17.913 14.273 1.00 86.31 95 VAL A CA 1
ATOM 764 C C . VAL A 1 95 ? -2.905 18.240 15.704 1.00 86.31 95 VAL A C 1
ATOM 766 O O . VAL A 1 95 ? -3.300 19.277 16.228 1.00 86.31 95 VAL A O 1
ATOM 769 N N . HIS A 1 96 ? -2.081 17.373 16.298 1.00 83.25 96 HIS A N 1
ATOM 770 C CA . HIS A 1 96 ? -1.499 17.530 17.634 1.00 83.25 96 HIS A CA 1
ATOM 771 C C . HIS A 1 96 ? -0.141 18.233 17.603 1.00 83.25 96 HIS A C 1
ATOM 773 O O . HIS A 1 96 ? 0.445 18.510 18.643 1.00 83.25 96 HIS A O 1
ATOM 779 N N . SER A 1 97 ? 0.397 18.485 16.409 1.00 79.62 97 SER A N 1
ATOM 780 C CA . SER A 1 97 ? 1.660 19.197 16.246 1.00 79.62 97 SER A CA 1
ATOM 781 C C . SER A 1 97 ? 1.406 20.701 16.224 1.00 79.62 97 SER A C 1
ATOM 783 O O . SER A 1 97 ? 0.464 21.169 15.590 1.00 79.62 97 SER A O 1
ATOM 785 N N . SER A 1 98 ? 2.320 21.482 16.795 1.00 67.81 98 SER A N 1
ATOM 786 C CA . SER A 1 98 ? 2.302 22.957 16.807 1.00 67.81 98 SER A CA 1
ATOM 787 C C . SER A 1 98 ? 2.355 23.616 15.415 1.00 67.81 98 SER A C 1
ATOM 789 O O . SER A 1 98 ? 2.282 24.832 15.298 1.00 67.81 98 SER A O 1
ATOM 791 N N . LYS A 1 99 ? 2.461 22.821 14.341 1.00 63.66 99 LYS A N 1
ATOM 792 C CA . LYS A 1 99 ? 2.360 23.249 12.934 1.00 63.66 99 LYS A CA 1
ATOM 793 C C . LYS A 1 99 ? 0.934 23.157 12.371 1.00 63.66 99 LYS A C 1
ATOM 795 O O . LYS A 1 99 ? 0.727 23.457 11.194 1.00 63.66 99 LYS A O 1
ATOM 800 N N . ASN A 1 100 ? -0.040 22.713 13.164 1.00 62.16 100 ASN A N 1
ATOM 801 C CA . ASN A 1 100 ? -1.440 22.700 12.768 1.00 62.16 100 ASN A CA 1
ATOM 802 C C . ASN A 1 100 ? -1.989 24.135 12.738 1.00 62.16 100 ASN A C 1
ATOM 804 O O . ASN A 1 100 ? -2.000 24.810 13.761 1.00 62.16 100 ASN A O 1
ATOM 808 N N . LYS A 1 101 ? -2.473 24.594 11.576 1.00 57.81 101 LYS A N 1
ATOM 809 C CA . LYS A 1 101 ? -3.104 25.920 11.431 1.00 57.81 101 LYS A CA 1
ATOM 810 C C . LYS A 1 101 ? -4.451 26.035 12.159 1.00 57.81 101 LYS A C 1
ATOM 812 O O . LYS A 1 101 ? -4.924 27.146 12.357 1.00 57.81 101 LYS A O 1
ATOM 817 N N . TYR A 1 102 ? -5.046 24.907 12.554 1.00 54.66 102 TYR A N 1
ATOM 818 C CA . TYR A 1 102 ? -6.315 24.837 13.280 1.00 54.66 102 TYR A CA 1
ATOM 819 C C . TYR A 1 102 ? -6.187 23.867 14.463 1.00 54.66 102 TYR A C 1
ATOM 821 O O . TYR A 1 102 ? -6.656 22.725 14.377 1.00 54.66 102 TYR A O 1
ATOM 829 N N . PRO A 1 103 ? -5.485 24.256 15.542 1.00 57.16 103 PRO A N 1
ATOM 830 C CA . PRO A 1 103 ? -5.407 23.433 16.740 1.00 57.16 103 PRO A CA 1
ATOM 831 C C . PRO A 1 103 ? -6.820 23.249 17.304 1.00 57.16 103 PRO A C 1
ATOM 833 O O . PRO A 1 103 ? -7.521 24.221 17.575 1.00 57.16 103 PRO A O 1
ATOM 836 N N . ILE A 1 104 ? -7.257 21.997 17.448 1.00 62.28 104 ILE A N 1
ATOM 837 C CA . ILE A 1 104 ? -8.471 21.697 18.210 1.00 62.28 104 ILE A CA 1
ATOM 838 C C . ILE A 1 104 ? -8.091 21.916 19.678 1.00 62.28 104 ILE A C 1
ATOM 840 O O . ILE A 1 104 ? -7.109 21.304 20.110 1.00 62.28 104 ILE A O 1
ATOM 844 N N . PRO A 1 105 ? -8.799 22.774 20.436 1.00 55.53 105 PRO A N 1
ATOM 845 C CA . PRO A 1 105 ? -8.544 22.919 21.860 1.00 55.53 105 PRO A CA 1
ATOM 846 C C . PRO A 1 105 ? -8.611 21.537 22.503 1.00 55.53 105 PRO A C 1
ATOM 848 O O . PRO A 1 105 ? -9.571 20.797 22.278 1.00 55.53 105 PRO A O 1
ATOM 851 N N . PHE A 1 106 ? -7.575 21.172 23.259 1.00 54.94 106 PHE A N 1
ATOM 852 C CA . PHE A 1 106 ? -7.643 20.039 24.172 1.00 54.94 106 PHE A CA 1
ATOM 853 C C . PHE A 1 106 ? -8.880 20.271 25.044 1.00 54.94 106 PHE A C 1
ATOM 855 O O . PHE A 1 106 ? -8.884 21.174 25.878 1.00 54.94 106 PHE A O 1
ATOM 862 N N . LEU A 1 107 ? -9.956 19.520 24.805 1.00 48.47 107 LEU A N 1
ATOM 863 C CA . LEU A 1 107 ? -11.051 19.450 25.757 1.00 48.47 107 LEU A CA 1
ATOM 864 C C . LEU A 1 107 ? -10.468 18.729 26.967 1.00 48.47 107 LEU A C 1
ATOM 866 O O . LEU A 1 107 ? -10.330 17.507 26.968 1.00 48.47 107 LEU A O 1
ATOM 870 N N . VAL A 1 108 ? -10.023 19.517 27.944 1.00 45.78 108 VAL A N 1
ATOM 871 C CA . VAL A 1 108 ? -9.705 19.026 29.279 1.00 45.78 108 VAL A CA 1
ATOM 872 C C . VAL A 1 108 ? -10.978 18.336 29.772 1.00 45.78 108 VAL A C 1
ATOM 874 O O . VAL A 1 108 ? -12.04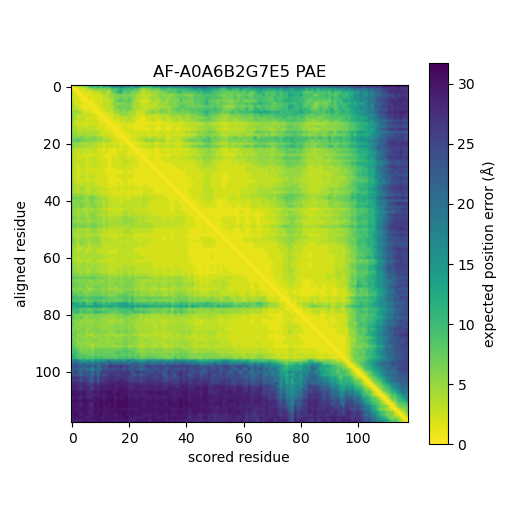2 18.962 29.728 1.00 45.78 108 VAL A O 1
ATOM 877 N N . PRO A 1 109 ? -10.928 17.051 30.166 1.00 45.88 109 PRO A N 1
ATOM 878 C CA . PRO A 1 109 ? -12.057 16.422 30.830 1.00 45.88 109 PRO A CA 1
ATOM 879 C C . PRO A 1 109 ? -12.431 17.301 32.020 1.00 45.88 109 PRO A C 1
ATOM 881 O O . PRO A 1 109 ? -11.556 17.637 32.813 1.00 45.88 109 PRO A O 1
ATOM 884 N N . LEU A 1 110 ? -13.696 17.717 32.111 1.00 41.00 110 LEU A N 1
ATOM 885 C CA . LEU A 1 110 ? -14.210 18.388 33.299 1.00 41.00 110 LEU A CA 1
ATOM 886 C C . LEU A 1 110 ? -13.923 17.466 34.486 1.00 41.00 110 LEU A C 1
ATOM 888 O O . LEU A 1 110 ? -14.558 16.422 34.633 1.00 41.00 110 LEU A O 1
ATOM 892 N N . GLU A 1 111 ? -12.914 17.815 35.283 1.00 40.56 111 GLU A N 1
ATOM 893 C CA . GLU A 1 111 ? -12.709 17.209 36.586 1.00 40.56 111 GLU A CA 1
ATOM 894 C C . GLU A 1 111 ? -14.008 17.404 37.363 1.00 40.56 111 GLU A C 1
ATOM 896 O O . GLU A 1 111 ? -14.521 18.520 37.476 1.00 40.56 111 GLU A O 1
ATOM 901 N N . ASN A 1 112 ? -14.566 16.286 37.829 1.00 44.25 112 ASN A N 1
ATOM 902 C CA . ASN A 1 112 ? -15.710 16.244 38.722 1.00 44.25 112 ASN A CA 1
ATOM 903 C C . ASN A 1 112 ? -15.484 17.237 39.864 1.00 44.25 112 ASN A C 1
ATOM 905 O O . ASN A 1 112 ? -14.682 16.982 40.765 1.00 44.25 112 ASN A O 1
ATOM 909 N N . GLN A 1 113 ? -16.196 18.362 39.832 1.00 37.81 113 GLN A N 1
ATOM 910 C CA . GLN A 1 113 ? -16.278 19.235 40.990 1.00 37.81 113 GLN A CA 1
ATOM 911 C C . GLN A 1 113 ? -16.925 18.437 42.130 1.00 37.81 113 GLN A C 1
ATOM 913 O O . GLN A 1 113 ? -17.939 17.771 41.895 1.00 37.81 113 GLN A O 1
ATOM 918 N N . PRO A 1 114 ? -16.369 18.456 43.356 1.00 46.69 114 PRO A N 1
ATOM 919 C CA . PRO A 1 114 ? -17.073 17.890 44.489 1.00 46.69 114 PRO A CA 1
ATOM 920 C C . PRO A 1 114 ? -18.350 18.707 44.680 1.00 46.69 114 PRO A C 1
ATOM 922 O O . PRO A 1 114 ? -18.284 19.912 44.920 1.00 46.69 114 PRO A O 1
ATOM 925 N N . ASN A 1 115 ? -19.495 18.038 44.539 1.00 40.16 115 ASN A N 1
ATOM 926 C CA . ASN A 1 115 ? -20.799 18.562 44.923 1.00 40.16 115 ASN A CA 1
ATOM 927 C C . ASN A 1 115 ? -20.690 19.013 46.386 1.00 40.16 115 ASN A C 1
ATOM 929 O O . ASN A 1 115 ? -20.602 18.185 47.295 1.00 40.16 115 ASN A O 1
ATOM 933 N N . LYS A 1 116 ? -20.614 20.324 46.602 1.00 44.91 116 LYS A N 1
ATOM 934 C CA . LYS A 1 116 ? -20.978 20.931 47.873 1.00 44.91 116 LYS A CA 1
ATOM 935 C C . LYS A 1 116 ? -22.417 21.404 47.721 1.00 44.91 116 LYS A C 1
ATOM 937 O O . LYS A 1 116 ? -22.768 21.929 46.671 1.00 44.91 116 LYS A O 1
ATOM 942 N N . ASP A 1 117 ? -23.171 21.193 48.795 1.00 40.41 117 ASP A N 1
ATOM 943 C CA . ASP A 1 117 ? -24.514 21.712 49.078 1.00 40.41 117 ASP A CA 1
ATOM 944 C C . ASP A 1 117 ? -25.683 20.758 48.758 1.00 40.41 117 ASP A C 1
ATOM 946 O O . ASP A 1 117 ? -26.375 20.900 47.755 1.00 40.41 117 ASP A O 1
ATOM 950 N N . GLN A 1 118 ? -25.922 19.780 49.645 1.00 37.22 118 GLN A N 1
ATOM 951 C CA . GLN A 1 118 ? -27.010 19.803 50.648 1.00 37.22 118 GLN A CA 1
ATOM 952 C C . GLN A 1 118 ? -26.953 18.579 51.569 1.00 37.22 118 GLN A C 1
ATOM 954 O O . GLN A 1 118 ? -26.725 17.459 51.062 1.00 37.22 118 GLN A O 1
#

Sequence (118 aa):
LKRHIRVHTGDKPYICTIDGCNKKFNTSNILKIHMRKHTGERPYSCSYCDKNFTNSTKLKNHVRTHTGERPYKCSVCGCEKSFAEYSSLSKHQLVHSSKNKYPIPFLVPLENQPNKDQ

Secondary structure (DSSP, 8-state):
-HHHHHHHH----EE--STT---EESSHHHHHHHHHHHH----EE-SSSS-EESSHHHHHHHHHHHH----EE--STT---EESSHHHHHHHHGGGSTT-SSPPP-------------

InterPro domains:
  IPR013087 Zinc finger C2H2-type [PF00096] (14-38)
  IPR013087 Zinc finger C2H2-type [PF00096] (44-66)
  IPR013087 Zinc finger C2H2-type [PF00096] (72-96)
  IPR013087 Zinc finger C2H2-type [PS00028] (16-38)
  IPR013087 Zinc finger C2H2-type [PS00028] (46-66)
  IPR013087 Zinc finger C2H2-type [PS00028] (74-96)
  IPR013087 Zinc finger C2H2-type [PS50157] (1-13)
  IPR013087 Zinc finger C2H2-type [PS50157] (14-43)
  IPR013087 Zinc finger C2H2-type [PS50157] (44-71)
  IPR013087 Zinc finger C2H2-type [PS50157] (72-101)
  IPR013087 Zinc finger C2H2-type [SM00355] (14-38)
  IPR013087 Zinc finger C2H2-type [SM00355] (44-66)
  IPR013087 Zinc finger C2H2-type [SM00355] (72-96)
  IPR036236 Zinc finger C2H2 superfamily [SSF57667] (1-53)
  IPR036236 Zinc finger C2H2 superfamily [SSF57667] (42-96)

Solvent-accessible surface area (backbone atoms only — not comparable to full-atom values): 7454 Å² total; per-residue (Å²): 110,78,71,62,50,29,73,78,72,66,48,44,87,36,63,52,86,53,86,94,42,90,54,65,23,67,42,64,69,60,42,56,47,52,50,26,71,78,72,66,51,42,88,31,71,47,95,89,47,97,54,59,22,62,42,64,69,60,37,55,50,52,49,26,72,76,72,66,50,43,84,35,63,51,87,52,87,96,43,87,57,54,22,61,41,62,71,59,40,59,59,53,53,43,52,80,35,95,81,34,94,70,64,70,77,81,78,69,76,81,71,82,70,81,87,76,90,133

Nearest PDB structures (foldseek):
  6b0r-assembly1_D  TM=8.509E-01  e=3.122E-12  Homo sapiens
  4r2s-assembly1_A  TM=9.331E-01  e=9.604E-11  Homo sapiens
  4r2r-assembly1_A  TM=9.097E-01  e=8.968E-11  Homo sapiens
  6b0o-assembly2_D  TM=7.901E-01  e=5.945E-11  Homo sapiens
  2jp9-assembly1_A  TM=7.890E-01  e=1.906E-10  Homo sapiens

Organism: Myxobolus squamalis (NCBI:txid59785)

Radius of gyration: 22.33 Å; Cα contacts (8 Å, |Δi|>4): 117; chains: 1; bounding box: 51×39×73 Å

Foldseek 3Di:
DVLVVCVVVVDFPAAAPDPPGGDTHSDPVVSQLVVCVVVVDFPAAAPVDRDGHSDPVVNQLVVCVVVVDFPAAAPDPPGRDTHSDPVVNVVVVVLVDPPDPDNDPPPDPPDDDPDDDD

Mean predicted aligned error: 9.39 Å